Protein AF-H5UUM8-F1 (afdb_monomer_lite)

Secondary structure (DSSP, 8-state):
--HHHHHHHHHHHHHHHHHHHHHHTT-HHHHHHHHHHHHHHHHHHHHTT---GGGGGGS----

Radius of gyration: 11.93 Å; chains: 1; bounding box: 29×21×32 Å

Structure (mmCIF, N/CA/C/O backbone):
data_AF-H5UUM8-F1
#
_entry.id   AF-H5UUM8-F1
#
loop_
_atom_site.group_PDB
_atom_site.id
_atom_site.type_symbol
_atom_site.label_atom_id
_atom_site.label_alt_id
_atom_site.label_comp_id
_atom_site.label_asym_id
_atom_site.label_entity_id
_atom_site.label_seq_id
_atom_site.pdbx_PDB_ins_code
_atom_site.Cartn_x
_atom_site.Cartn_y
_atom_site.Cartn_z
_atom_site.occupancy
_atom_site.B_iso_or_equiv
_atom_site.auth_seq_id
_atom_site.auth_comp_id
_atom_site.auth_asym_id
_atom_site.auth_atom_id
_atom_site.pdbx_PDB_model_num
ATOM 1 N N . 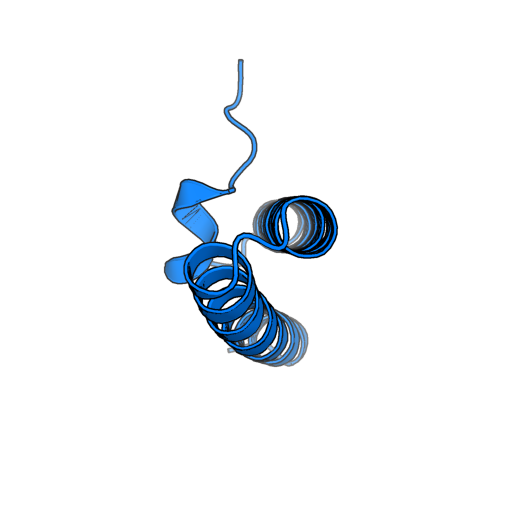MET A 1 1 ? 18.009 -12.430 -2.809 1.00 73.81 1 MET A N 1
ATOM 2 C CA . MET A 1 1 ? 17.330 -11.143 -2.566 1.00 73.81 1 MET A CA 1
ATOM 3 C C . MET A 1 1 ? 18.228 -10.033 -3.063 1.00 73.81 1 MET A C 1
ATOM 5 O O . MET A 1 1 ? 19.387 -10.001 -2.665 1.00 73.81 1 MET A O 1
ATOM 9 N N . THR A 1 2 ? 17.735 -9.190 -3.967 1.00 92.56 2 THR A N 1
ATOM 10 C CA . THR A 1 2 ? 18.451 -7.979 -4.400 1.00 92.56 2 THR A CA 1
ATOM 11 C C . THR A 1 2 ? 18.357 -6.901 -3.317 1.00 92.56 2 THR A C 1
ATOM 13 O O . THR A 1 2 ? 17.511 -6.990 -2.425 1.00 92.56 2 THR A O 1
ATOM 16 N N . GLU A 1 3 ? 19.205 -5.872 -3.384 1.00 95.06 3 GLU A N 1
ATOM 17 C CA . GLU A 1 3 ? 19.115 -4.715 -2.479 1.00 95.06 3 GLU A CA 1
ATOM 18 C C . GLU A 1 3 ? 17.734 -4.050 -2.553 1.00 95.06 3 GLU A C 1
ATOM 20 O O . GLU A 1 3 ? 17.110 -3.797 -1.524 1.00 95.06 3 GLU A O 1
ATOM 25 N N . LEU A 1 4 ? 17.212 -3.883 -3.770 1.00 94.88 4 LEU A N 1
ATOM 26 C CA . LEU A 1 4 ? 15.866 -3.372 -4.009 1.00 94.88 4 LEU A CA 1
ATOM 27 C C . LEU A 1 4 ? 14.795 -4.234 -3.323 1.00 94.88 4 LEU A C 1
ATOM 29 O O . LEU A 1 4 ? 13.946 -3.706 -2.610 1.00 94.88 4 LEU A O 1
ATOM 33 N N . GLN A 1 5 ? 14.863 -5.562 -3.467 1.00 96.00 5 GLN A N 1
ATOM 34 C CA . GLN A 1 5 ? 13.903 -6.467 -2.830 1.00 96.00 5 GLN A CA 1
ATOM 35 C C . GLN A 1 5 ? 13.956 -6.373 -1.297 1.00 96.00 5 GLN A C 1
ATOM 37 O O . GLN A 1 5 ? 12.912 -6.417 -0.653 1.00 96.00 5 GLN A O 1
ATOM 42 N N . MET A 1 6 ? 15.144 -6.204 -0.699 1.00 97.38 6 MET A N 1
ATOM 43 C CA . MET A 1 6 ? 15.277 -5.981 0.749 1.00 97.38 6 MET A CA 1
ATOM 44 C C . MET A 1 6 ? 14.607 -4.678 1.190 1.00 97.38 6 MET A C 1
ATOM 46 O O . MET A 1 6 ? 13.870 -4.679 2.174 1.00 97.38 6 MET A O 1
ATOM 50 N N . GLN A 1 7 ? 14.819 -3.589 0.449 1.00 97.75 7 GLN A N 1
ATOM 51 C CA . GLN A 1 7 ? 14.205 -2.295 0.752 1.00 97.75 7 GLN A CA 1
ATOM 52 C C . GLN A 1 7 ? 12.676 -2.341 0.620 1.00 97.75 7 GLN A C 1
ATOM 54 O O . GLN A 1 7 ? 11.974 -1.819 1.486 1.00 97.75 7 GLN A O 1
ATOM 59 N N . ILE A 1 8 ? 12.156 -3.004 -0.418 1.00 97.75 8 ILE A N 1
ATOM 60 C CA . ILE A 1 8 ? 10.712 -3.185 -0.618 1.00 97.75 8 ILE A CA 1
ATOM 61 C C . ILE A 1 8 ? 10.112 -4.012 0.521 1.00 97.75 8 ILE A C 1
ATOM 63 O O . ILE A 1 8 ? 9.102 -3.614 1.095 1.00 97.75 8 ILE A O 1
ATOM 67 N N . VAL A 1 9 ? 10.739 -5.135 0.888 1.00 98.06 9 VAL A N 1
ATOM 68 C CA . VAL A 1 9 ? 10.268 -5.989 1.989 1.00 98.06 9 VAL A CA 1
ATOM 69 C C . VAL A 1 9 ? 10.231 -5.222 3.307 1.00 98.06 9 VAL A C 1
ATOM 71 O O . VAL A 1 9 ? 9.222 -5.296 4.006 1.00 98.06 9 VAL A O 1
ATOM 74 N N . HIS A 1 10 ? 11.288 -4.470 3.622 1.00 98.12 10 HIS A N 1
ATOM 75 C CA . HIS A 1 10 ? 11.361 -3.663 4.838 1.00 98.12 10 HIS A CA 1
ATOM 76 C C . HIS A 1 10 ? 10.236 -2.626 4.893 1.00 98.12 10 HIS A C 1
ATOM 78 O O . HIS A 1 10 ? 9.466 -2.592 5.849 1.00 98.12 10 HIS A O 1
ATOM 84 N N . ARG A 1 11 ? 10.076 -1.830 3.829 1.00 98.19 11 ARG A N 1
ATOM 85 C CA . ARG A 1 11 ? 9.021 -0.811 3.764 1.00 98.19 11 ARG A CA 1
ATOM 86 C C . ARG A 1 11 ? 7.621 -1.407 3.809 1.00 98.19 11 ARG A C 1
ATOM 88 O O . ARG A 1 11 ? 6.755 -0.873 4.489 1.00 98.19 11 ARG A O 1
ATOM 95 N N . ALA A 1 12 ? 7.404 -2.542 3.147 1.00 98.31 12 ALA A N 1
ATOM 96 C CA . ALA A 1 12 ? 6.128 -3.243 3.204 1.00 98.31 12 ALA A CA 1
ATOM 97 C C . ALA A 1 12 ? 5.792 -3.683 4.638 1.00 98.31 12 ALA A C 1
ATOM 99 O O . ALA A 1 12 ? 4.649 -3.554 5.062 1.00 98.31 12 ALA A O 1
ATOM 100 N N . GLN A 1 13 ? 6.777 -4.165 5.403 1.00 98.38 13 GLN A N 1
ATOM 101 C CA . GLN A 1 13 ? 6.579 -4.541 6.807 1.00 98.38 13 GLN A CA 1
ATOM 102 C C . GLN A 1 13 ? 6.206 -3.333 7.675 1.00 98.38 13 GLN A C 1
ATOM 104 O O . GLN A 1 13 ? 5.275 -3.424 8.475 1.00 98.38 13 GLN A O 1
ATOM 109 N N . GLU A 1 14 ? 6.883 -2.198 7.492 1.00 98.50 14 GLU A N 1
ATOM 110 C CA . GLU A 1 14 ? 6.579 -0.955 8.212 1.00 98.50 14 GLU A CA 1
ATOM 111 C C . GLU A 1 14 ? 5.179 -0.427 7.872 1.00 98.50 14 GLU A C 1
ATOM 113 O O . GLU A 1 14 ? 4.400 -0.095 8.770 1.00 98.50 14 GLU A O 1
ATOM 118 N N . ALA A 1 15 ? 4.832 -0.393 6.584 1.00 98.50 15 ALA A N 1
ATOM 119 C CA . ALA A 1 15 ? 3.535 0.081 6.121 1.00 98.50 15 ALA A CA 1
ATOM 120 C C . ALA A 1 15 ? 2.387 -0.828 6.588 1.00 98.50 15 ALA A C 1
ATOM 122 O O . ALA A 1 15 ? 1.362 -0.314 7.029 1.00 98.50 15 ALA A O 1
ATOM 123 N N . LEU A 1 16 ? 2.569 -2.156 6.579 1.00 98.62 16 LEU A N 1
ATOM 124 C CA . LEU A 1 16 ? 1.586 -3.117 7.099 1.00 98.62 16 LEU A CA 1
ATOM 125 C C . LEU A 1 16 ? 1.349 -2.948 8.601 1.00 98.62 16 LEU A C 1
ATOM 127 O O . LEU A 1 16 ? 0.202 -2.891 9.039 1.00 98.62 16 LEU A O 1
ATOM 131 N N . ALA A 1 17 ? 2.420 -2.829 9.390 1.00 98.50 17 ALA A N 1
ATOM 132 C CA . ALA A 1 17 ? 2.302 -2.599 10.828 1.00 98.50 17 ALA A CA 1
ATOM 133 C C . ALA A 1 17 ? 1.597 -1.264 11.125 1.00 98.50 17 ALA A C 1
ATOM 135 O O . ALA A 1 17 ? 0.724 -1.197 11.991 1.00 98.50 17 ALA A O 1
ATOM 136 N N . SER A 1 18 ? 1.931 -0.213 10.369 1.00 98.50 18 SER A N 1
ATOM 137 C CA . SER A 1 18 ? 1.279 1.093 10.492 1.00 98.50 18 SER A CA 1
ATOM 138 C C . SER A 1 18 ? -0.186 1.066 10.051 1.00 98.50 18 SER A C 1
ATOM 140 O O . SER A 1 18 ? -0.989 1.764 10.662 1.00 98.50 18 SER A O 1
ATOM 142 N N . LEU A 1 19 ? -0.538 0.298 9.016 1.00 98.50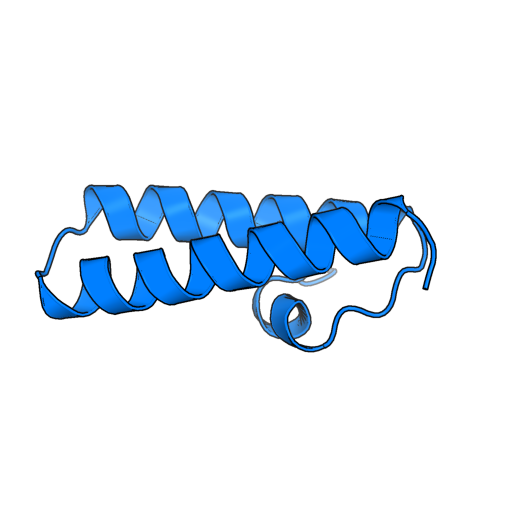 19 LEU A N 1
ATOM 143 C CA . LEU A 1 19 ? -1.920 0.132 8.561 1.00 98.50 19 LEU A CA 1
ATOM 144 C C . LEU A 1 19 ? -2.757 -0.557 9.639 1.00 98.50 19 LEU A C 1
ATOM 146 O O . LEU A 1 19 ? -3.805 -0.043 10.013 1.00 98.50 19 LEU A O 1
ATOM 150 N N . GLN A 1 20 ? -2.256 -1.659 10.199 1.00 98.38 20 GLN A N 1
ATOM 151 C CA . GLN A 1 20 ? -2.944 -2.383 11.266 1.00 98.38 20 GLN A CA 1
ATOM 152 C C . GLN A 1 20 ? -3.185 -1.497 12.500 1.00 98.38 20 GLN A C 1
ATOM 154 O O . GLN A 1 20 ? -4.254 -1.556 13.108 1.00 98.38 20 GLN A O 1
ATOM 159 N N . ALA A 1 21 ? -2.208 -0.662 12.869 1.00 98.56 21 ALA A N 1
ATOM 160 C CA . ALA A 1 21 ? -2.366 0.302 13.956 1.00 98.56 21 ALA A CA 1
ATOM 161 C C . ALA A 1 21 ? -3.423 1.370 13.624 1.00 98.56 21 ALA A C 1
ATOM 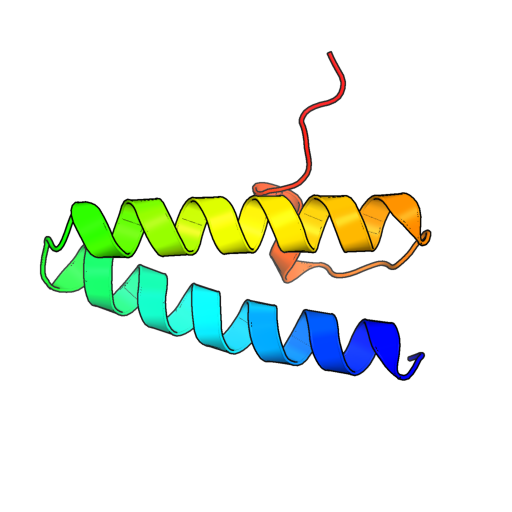163 O O . ALA A 1 21 ? -4.319 1.612 14.429 1.00 98.56 21 ALA A O 1
ATOM 164 N N . ALA A 1 22 ? -3.374 1.947 12.419 1.00 98.38 22 ALA A N 1
ATOM 165 C CA . ALA A 1 22 ? -4.343 2.945 11.969 1.00 98.38 22 ALA A CA 1
ATOM 166 C C . ALA A 1 22 ? -5.781 2.397 11.942 1.00 98.38 22 ALA A C 1
ATOM 168 O O . ALA A 1 22 ? -6.712 3.076 12.367 1.00 98.38 22 ALA A O 1
ATOM 169 N N . GLU A 1 23 ? -5.971 1.151 11.500 1.00 98.00 23 GLU A N 1
ATOM 170 C CA . GLU A 1 23 ? -7.273 0.475 11.516 1.00 98.00 23 GLU A CA 1
ATOM 171 C C . GLU A 1 23 ? -7.796 0.266 12.943 1.00 98.00 23 GLU A C 1
ATOM 173 O O . GLU A 1 23 ? -8.974 0.513 13.210 1.00 98.00 23 GLU A O 1
ATOM 178 N N . ALA A 1 24 ? -6.925 -0.139 13.874 1.00 98.38 24 ALA A N 1
ATOM 179 C CA . ALA A 1 24 ? -7.285 -0.315 15.280 1.00 98.38 24 ALA A CA 1
ATOM 180 C C . ALA A 1 24 ? -7.666 1.012 15.962 1.00 98.38 24 ALA A C 1
ATOM 182 O O . ALA A 1 24 ? -8.570 1.041 16.797 1.00 98.38 24 ALA A O 1
ATOM 183 N N . GLU A 1 25 ? -7.003 2.106 15.587 1.00 98.38 25 GLU A N 1
ATOM 184 C CA . GLU A 1 25 ? -7.251 3.460 16.100 1.00 98.38 25 GLU A CA 1
ATOM 185 C C . GLU A 1 25 ? -8.380 4.197 15.357 1.00 98.38 25 GLU A C 1
ATOM 187 O O . GLU A 1 25 ? -8.751 5.306 15.736 1.00 98.38 25 GLU A O 1
ATOM 192 N N . GLN A 1 26 ? -8.955 3.580 14.318 1.00 98.06 26 GLN A N 1
ATOM 193 C CA . GLN A 1 26 ? -9.929 4.196 13.412 1.00 98.06 26 GLN A CA 1
ATOM 194 C C . GLN A 1 26 ? -9.405 5.475 12.724 1.00 98.06 26 GLN A C 1
ATOM 196 O O . GLN A 1 26 ? -10.190 6.337 12.317 1.00 98.06 26 GLN A O 1
ATOM 201 N N . ASP A 1 27 ? -8.086 5.588 12.542 1.00 98.50 27 ASP A N 1
ATOM 202 C CA . ASP A 1 27 ? -7.456 6.647 11.754 1.00 98.50 27 ASP A CA 1
ATOM 203 C C . ASP A 1 27 ? -7.568 6.322 10.257 1.00 98.50 27 ASP A C 1
ATOM 205 O O . ASP A 1 27 ? -6.674 5.759 9.619 1.00 98.50 27 ASP A O 1
ATOM 209 N N . LEU A 1 28 ? -8.714 6.691 9.683 1.00 97.94 28 LEU A N 1
ATOM 210 C CA . LEU A 1 28 ? -9.026 6.458 8.271 1.00 97.94 28 LEU A CA 1
ATOM 211 C C . LEU A 1 28 ? -8.057 7.171 7.320 1.00 97.94 28 LEU A C 1
ATOM 213 O O . LEU A 1 28 ? -7.840 6.706 6.200 1.00 97.94 28 LEU A O 1
ATOM 217 N N . HIS A 1 29 ? -7.492 8.306 7.738 1.00 98.12 29 HIS A N 1
ATOM 218 C CA . HIS A 1 29 ? -6.579 9.066 6.896 1.00 98.12 29 HIS A CA 1
ATOM 219 C C . HIS A 1 29 ? -5.235 8.352 6.781 1.00 98.12 29 HIS A C 1
ATOM 221 O O . HIS A 1 29 ? -4.748 8.130 5.669 1.00 98.12 29 HIS A O 1
ATOM 227 N N . LEU A 1 30 ? -4.666 7.937 7.915 1.00 98.06 30 LEU A N 1
ATOM 228 C CA . LEU A 1 30 ? -3.420 7.183 7.929 1.00 98.06 30 LEU A CA 1
ATOM 229 C C . LEU A 1 30 ? -3.583 5.824 7.243 1.00 98.06 30 LEU A C 1
ATOM 231 O O . LEU A 1 30 ? -2.718 5.439 6.456 1.00 98.06 30 LEU A O 1
ATOM 235 N N . ALA A 1 31 ? -4.705 5.133 7.467 1.00 98.50 31 ALA A N 1
ATOM 236 C CA . ALA A 1 31 ? -5.003 3.875 6.788 1.00 98.50 31 ALA A CA 1
ATOM 237 C C . ALA A 1 31 ? -5.001 4.041 5.256 1.00 98.50 31 ALA A C 1
ATOM 239 O O . ALA A 1 31 ? -4.365 3.258 4.550 1.00 98.50 31 ALA A O 1
ATOM 240 N N . HIS A 1 32 ? -5.625 5.104 4.735 1.00 98.12 32 HIS A N 1
ATOM 241 C CA . HIS A 1 32 ? -5.619 5.402 3.300 1.00 98.12 32 HIS A CA 1
ATOM 242 C C . HIS A 1 32 ? -4.206 5.666 2.755 1.00 98.12 32 HIS A C 1
ATOM 244 O O . HIS A 1 32 ? -3.849 5.147 1.698 1.00 98.12 32 HIS A O 1
ATOM 250 N N . ILE A 1 33 ? -3.380 6.422 3.488 1.00 98.44 33 ILE A N 1
ATOM 251 C CA . ILE A 1 33 ? -1.983 6.679 3.102 1.00 98.44 33 ILE A CA 1
ATOM 252 C C . ILE A 1 33 ? -1.190 5.369 3.022 1.00 98.44 33 ILE A C 1
ATOM 254 O O . ILE A 1 33 ? -0.492 5.135 2.035 1.00 98.44 33 ILE A O 1
ATOM 258 N N . ARG A 1 34 ? -1.299 4.502 4.038 1.00 98.38 34 ARG A N 1
ATOM 259 C CA . ARG A 1 34 ? -0.554 3.233 4.077 1.00 98.38 34 ARG A CA 1
ATOM 260 C C . ARG A 1 34 ? -1.015 2.248 3.018 1.00 98.38 34 ARG A C 1
ATOM 262 O O . ARG A 1 34 ? -0.178 1.546 2.458 1.00 98.38 34 ARG A O 1
ATOM 269 N N . LEU A 1 35 ? -2.303 2.243 2.687 1.00 98.00 35 LEU A N 1
ATOM 270 C CA . LEU A 1 35 ? -2.811 1.452 1.573 1.00 98.00 35 LEU A CA 1
ATOM 271 C C . LEU A 1 35 ? -2.176 1.887 0.242 1.00 98.00 35 LEU A C 1
ATOM 273 O O . LEU A 1 35 ? -1.636 1.047 -0.472 1.00 98.00 35 LEU A O 1
ATOM 277 N N . GLY A 1 36 ? -2.148 3.193 -0.047 1.00 97.75 36 GLY A N 1
ATOM 278 C CA . GLY A 1 36 ? -1.516 3.713 -1.265 1.00 97.75 36 GLY A CA 1
ATOM 279 C C . GLY A 1 36 ? -0.006 3.445 -1.333 1.00 97.75 36 GLY A C 1
ATOM 280 O O . GLY A 1 36 ? 0.539 3.183 -2.406 1.00 97.75 36 GLY A O 1
ATOM 281 N N . GLU A 1 37 ? 0.687 3.454 -0.192 1.00 98.19 37 GLU A N 1
ATOM 282 C CA . GLU A 1 37 ? 2.096 3.052 -0.116 1.00 98.19 37 GLU A CA 1
ATOM 283 C C . GLU A 1 37 ? 2.289 1.571 -0.472 1.00 98.19 37 GLU A C 1
ATOM 285 O O . GLU A 1 37 ? 3.169 1.248 -1.271 1.00 98.19 37 GLU A O 1
ATOM 290 N N . LEU A 1 38 ? 1.452 0.677 0.063 1.00 98.50 38 LEU A N 1
ATOM 291 C CA . LEU A 1 38 ? 1.508 -0.759 -0.231 1.00 98.50 38 LEU A CA 1
ATOM 292 C C . LEU A 1 38 ? 1.211 -1.054 -1.707 1.00 98.50 38 LEU A C 1
ATOM 294 O O . LEU A 1 38 ? 1.916 -1.855 -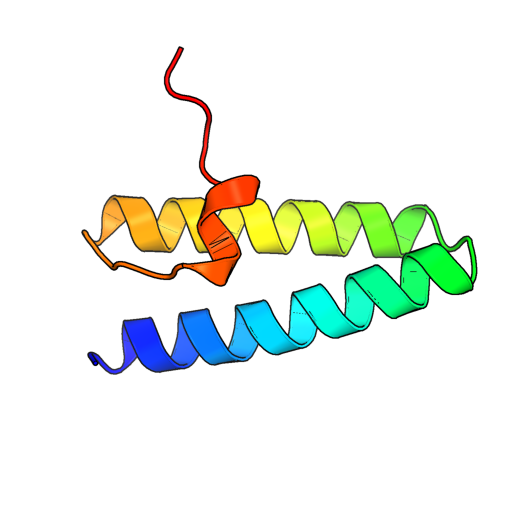2.316 1.00 98.50 38 LEU A O 1
ATOM 298 N N . GLU A 1 39 ? 0.238 -0.365 -2.303 1.00 98.06 39 GLU A N 1
ATOM 299 C CA . GLU A 1 39 ? -0.060 -0.446 -3.740 1.00 98.06 39 GLU A CA 1
ATOM 300 C C . GLU A 1 39 ? 1.119 0.034 -4.602 1.00 98.06 39 GLU A C 1
ATOM 302 O O . GLU A 1 39 ? 1.461 -0.584 -5.613 1.00 98.06 39 GLU A O 1
ATOM 307 N N . SER A 1 40 ? 1.775 1.126 -4.198 1.00 97.62 40 SER A N 1
ATOM 308 C CA . SER A 1 40 ? 2.960 1.652 -4.883 1.00 97.62 40 SER A CA 1
ATOM 309 C C . SER A 1 40 ? 4.131 0.666 -4.819 1.00 97.62 40 SER A C 1
ATOM 311 O O . SER A 1 40 ? 4.732 0.346 -5.845 1.00 97.62 40 SER A O 1
ATOM 313 N N . LEU A 1 41 ? 4.404 0.104 -3.636 1.00 97.88 41 LEU A N 1
ATOM 314 C CA . LEU A 1 41 ? 5.435 -0.919 -3.449 1.00 97.88 41 LEU A CA 1
ATOM 315 C C . LEU A 1 41 ? 5.138 -2.185 -4.258 1.00 97.88 41 LEU A C 1
ATOM 317 O O . LEU A 1 41 ? 6.059 -2.766 -4.833 1.00 97.88 41 LEU A O 1
ATOM 321 N N . ALA A 1 42 ? 3.874 -2.613 -4.314 1.00 97.56 42 ALA A N 1
ATOM 322 C CA . ALA A 1 42 ? 3.466 -3.779 -5.089 1.00 97.56 42 ALA A CA 1
ATOM 323 C C . ALA A 1 42 ? 3.696 -3.559 -6.590 1.00 97.56 42 ALA A C 1
ATOM 325 O O . ALA A 1 42 ? 4.212 -4.447 -7.263 1.00 97.56 42 ALA A O 1
ATOM 326 N N . ARG A 1 43 ? 3.399 -2.355 -7.096 1.00 96.50 43 ARG A N 1
ATOM 327 C CA . ARG A 1 43 ? 3.687 -1.968 -8.483 1.00 96.50 43 ARG A CA 1
ATOM 328 C C . ARG A 1 43 ? 5.185 -1.964 -8.780 1.00 96.50 43 ARG A C 1
ATOM 330 O O . ARG A 1 43 ? 5.594 -2.539 -9.776 1.00 96.50 43 ARG A O 1
ATOM 337 N N . THR A 1 44 ? 6.010 -1.388 -7.904 1.00 96.50 44 THR A N 1
ATOM 338 C CA . THR A 1 44 ? 7.473 -1.434 -8.073 1.00 96.50 44 THR A CA 1
ATOM 339 C C . THR A 1 44 ? 8.001 -2.869 -8.044 1.00 96.50 44 THR A C 1
ATOM 341 O O . THR A 1 44 ? 8.911 -3.203 -8.795 1.00 96.50 44 THR A O 1
ATOM 344 N N . ALA A 1 45 ? 7.458 -3.738 -7.187 1.00 96.12 45 ALA A N 1
ATOM 345 C CA . ALA A 1 45 ? 7.858 -5.141 -7.161 1.00 96.12 45 ALA A CA 1
ATOM 346 C C . ALA A 1 45 ? 7.528 -5.848 -8.490 1.00 96.12 45 ALA A C 1
ATOM 348 O O . ALA A 1 45 ? 8.387 -6.545 -9.023 1.00 96.12 45 ALA A O 1
ATOM 349 N N . ASP A 1 46 ? 6.334 -5.608 -9.039 1.00 95.38 46 ASP A N 1
ATOM 350 C CA . ASP A 1 46 ? 5.885 -6.139 -10.333 1.00 95.38 46 ASP A CA 1
ATOM 351 C C . ASP A 1 46 ? 6.751 -5.638 -11.504 1.00 95.38 46 ASP A C 1
ATOM 353 O O . ASP A 1 46 ? 7.278 -6.439 -12.270 1.00 95.38 46 ASP A O 1
ATOM 357 N N . GLU A 1 47 ? 7.018 -4.329 -11.575 1.00 95.62 47 GLU A N 1
ATOM 358 C CA . GLU A 1 47 ? 7.863 -3.695 -12.606 1.00 95.62 47 GLU A CA 1
ATOM 359 C C . GLU A 1 47 ? 9.301 -4.246 -12.659 1.00 95.62 47 GLU A C 1
ATOM 361 O O . GLU A 1 47 ? 9.984 -4.116 -13.676 1.00 95.62 47 GLU A O 1
ATOM 366 N N . HIS A 1 48 ? 9.773 -4.840 -11.561 1.00 95.69 48 HIS A N 1
ATOM 367 C CA . HIS A 1 48 ? 11.120 -5.385 -11.418 1.00 95.69 48 HIS A CA 1
ATOM 368 C C . HIS A 1 48 ? 11.159 -6.921 -11.319 1.00 95.69 48 HIS A C 1
ATOM 370 O O . HIS A 1 48 ? 12.205 -7.468 -10.958 1.00 95.69 48 HIS A O 1
ATOM 376 N N . ASP A 1 49 ? 10.051 -7.612 -11.611 1.00 94.94 49 ASP A N 1
ATOM 377 C CA . ASP A 1 49 ? 9.920 -9.074 -11.513 1.00 94.94 49 ASP A CA 1
ATOM 378 C C . ASP A 1 49 ? 10.313 -9.630 -10.122 1.00 94.94 49 ASP A C 1
ATOM 380 O O . ASP A 1 49 ? 10.902 -10.708 -9.982 1.00 94.94 49 ASP A O 1
ATOM 384 N N . LEU A 1 50 ? 10.026 -8.876 -9.055 1.00 95.19 50 LEU A N 1
ATOM 385 C CA . LEU A 1 50 ? 10.364 -9.239 -7.679 1.00 95.19 50 LEU A CA 1
ATOM 386 C C . LEU A 1 50 ? 9.182 -9.915 -6.981 1.00 95.19 50 LEU A C 1
ATOM 388 O O . LEU A 1 50 ? 8.154 -9.295 -6.718 1.00 95.19 50 LEU A O 1
ATOM 392 N N . ASP A 1 51 ? 9.363 -11.168 -6.556 1.00 93.12 51 ASP A N 1
ATOM 393 C CA . ASP A 1 51 ? 8.379 -11.831 -5.694 1.00 93.12 51 ASP A CA 1
ATOM 394 C C . ASP A 1 51 ? 8.461 -11.279 -4.261 1.00 93.12 51 ASP A C 1
ATOM 396 O O . ASP A 1 51 ? 9.443 -11.490 -3.537 1.00 93.12 51 ASP A O 1
ATOM 400 N N . VAL A 1 52 ? 7.412 -10.562 -3.853 1.00 95.12 52 VAL A N 1
ATOM 401 C CA . VAL A 1 52 ? 7.209 -10.068 -2.486 1.00 95.12 52 VAL A CA 1
ATOM 402 C C . VAL A 1 52 ? 5.833 -10.540 -2.005 1.00 95.12 52 VAL A C 1
ATOM 404 O O . VAL A 1 52 ? 4.829 -9.859 -2.222 1.00 95.12 52 VAL A O 1
ATOM 407 N N . PRO A 1 53 ? 5.750 -11.713 -1.346 1.00 94.69 53 PRO A N 1
ATOM 408 C CA . PRO A 1 53 ? 4.475 -12.356 -1.040 1.00 94.69 53 PRO A CA 1
ATOM 409 C C . PRO A 1 53 ? 3.492 -11.491 -0.248 1.00 94.69 53 PRO A C 1
ATOM 411 O O . PRO A 1 53 ? 2.297 -11.524 -0.538 1.00 94.69 53 PRO A O 1
ATOM 414 N N . GLN A 1 54 ? 3.974 -10.685 0.707 1.00 94.56 54 GLN A N 1
ATOM 415 C CA . GLN A 1 54 ? 3.103 -9.810 1.500 1.00 94.56 54 GLN A CA 1
ATOM 416 C C . GLN A 1 54 ? 2.460 -8.664 0.701 1.00 94.56 54 GLN A C 1
ATOM 418 O O . GLN A 1 54 ? 1.497 -8.072 1.176 1.00 94.56 54 GLN A O 1
ATOM 423 N N . LEU A 1 55 ? 2.967 -8.354 -0.499 1.00 96.94 55 LEU A N 1
ATOM 424 C CA . LEU A 1 55 ? 2.427 -7.297 -1.356 1.00 96.94 55 LEU A CA 1
ATOM 425 C C . LEU A 1 55 ? 1.388 -7.799 -2.366 1.00 96.94 55 LEU A C 1
ATOM 427 O O . LEU A 1 55 ? 0.688 -6.988 -2.963 1.00 96.94 55 LEU A O 1
ATOM 431 N N . ARG A 1 56 ? 1.225 -9.120 -2.526 1.00 94.69 56 ARG A N 1
ATOM 432 C CA . ARG A 1 56 ? 0.258 -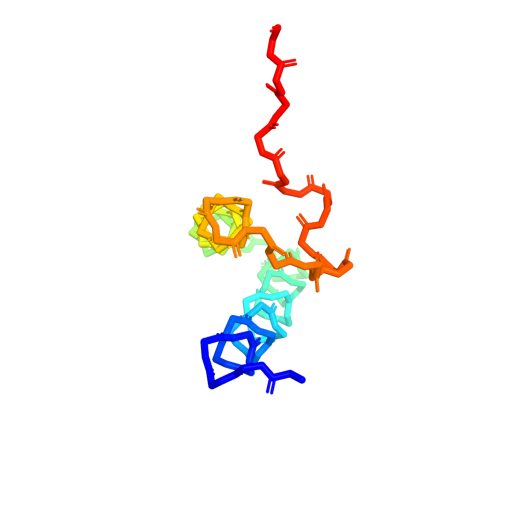9.716 -3.468 1.00 94.69 56 ARG A CA 1
ATOM 433 C C . ARG A 1 56 ? -1.180 -9.192 -3.321 1.00 94.69 56 ARG A C 1
ATOM 435 O O . ARG A 1 56 ? -1.805 -8.987 -4.357 1.00 94.69 56 ARG A O 1
ATOM 442 N N . PRO A 1 57 ? -1.717 -8.935 -2.108 1.00 95.56 57 PRO A N 1
ATOM 443 C CA . PRO A 1 57 ? -3.062 -8.367 -1.963 1.00 95.56 57 PRO A CA 1
ATOM 444 C C . PRO A 1 57 ? -3.213 -6.951 -2.537 1.00 95.56 57 PRO A C 1
ATOM 446 O O . PRO A 1 57 ? -4.333 -6.525 -2.799 1.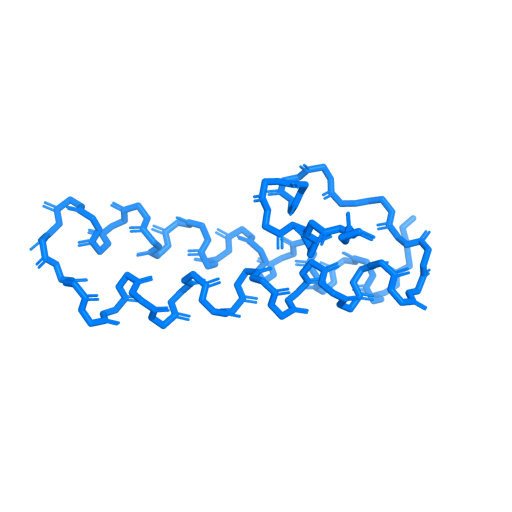00 95.56 57 PRO A O 1
ATOM 449 N N . TYR A 1 58 ? -2.100 -6.236 -2.716 1.00 95.25 58 TYR A N 1
ATOM 450 C CA . TYR A 1 58 ? -2.037 -4.843 -3.167 1.00 95.25 58 TYR A CA 1
ATOM 451 C C . TYR A 1 58 ? -1.507 -4.713 -4.599 1.00 95.25 58 TYR A C 1
ATOM 453 O O . TYR A 1 58 ? -1.332 -3.602 -5.098 1.00 95.25 58 TYR A O 1
ATOM 461 N N . ALA A 1 59 ? -1.221 -5.840 -5.258 1.00 87.06 59 ALA A N 1
ATOM 462 C CA . ALA A 1 59 ? -0.808 -5.838 -6.649 1.00 87.06 59 ALA A CA 1
ATOM 463 C C . ALA A 1 59 ? -1.929 -5.243 -7.519 1.00 87.06 59 ALA A C 1
ATOM 465 O O . ALA A 1 59 ? -3.110 -5.511 -7.263 1.00 87.06 59 ALA A O 1
ATOM 466 N N . PRO A 1 60 ? -1.591 -4.438 -8.543 1.00 73.38 60 PRO A N 1
ATOM 467 C CA . PRO A 1 60 ? -2.590 -3.933 -9.469 1.00 73.38 60 PRO A CA 1
ATOM 468 C C . PRO A 1 60 ? -3.339 -5.122 -10.079 1.00 73.38 60 PRO A C 1
ATOM 470 O O . PRO A 1 60 ? -2.735 -6.004 -10.685 1.00 73.38 60 PRO A O 1
ATOM 473 N N . GLN A 1 61 ? -4.662 -5.162 -9.899 1.00 67.50 61 GLN A N 1
ATOM 474 C CA . GLN A 1 61 ? -5.491 -6.122 -10.617 1.00 67.50 61 GLN A CA 1
ATOM 475 C C . GLN A 1 61 ? -5.380 -5.770 -12.097 1.00 67.50 61 GLN A C 1
ATOM 477 O O . GLN A 1 61 ? -5.882 -4.733 -12.533 1.00 67.50 61 GLN A O 1
ATOM 482 N N . VAL A 1 62 ? -4.650 -6.591 -12.846 1.00 57.88 62 VAL A N 1
ATOM 483 C CA . VAL A 1 62 ? -4.604 -6.488 -14.301 1.00 57.88 62 VAL A CA 1
ATOM 484 C C . VAL A 1 62 ? -6.044 -6.671 -14.784 1.00 57.88 62 VAL A C 1
ATOM 486 O O . VAL A 1 62 ? -6.647 -7.713 -14.522 1.00 57.88 62 VAL A O 1
ATOM 489 N N . ALA A 1 63 ? -6.614 -5.615 -15.368 1.00 47.34 63 ALA A N 1
ATOM 490 C CA . ALA A 1 63 ? -7.944 -5.631 -15.972 1.00 47.34 63 ALA A CA 1
ATOM 491 C C . ALA A 1 63 ? -7.967 -6.483 -17.247 1.00 47.34 63 ALA A C 1
ATOM 493 O O . ALA A 1 63 ? -6.937 -6.494 -17.963 1.00 47.34 63 ALA A O 1
#

Organism: NCBI:txid1089455

Sequence (63 aa):
MTELQMQIVHRAQEALASLQAAEAEQDLHLAHIRLGELESLARTADEHDLDVPQLRPYAPQVA

Foldseek 3Di:
DDPLLVVLLVLLVVLVVQLVVCVVVVVPVSVVVSLVVLLVSLCVCVVVVHDDPSSVVNDPPDD

pLDDT: mean 94.35, std 9.56, range [47.34, 98.62]